Protein AF-C5LGV3-F1 (afdb_monomer_lite)

pLDDT: mean 79.03, std 18.32, range [22.78, 96.56]

Sequence (133 aa):
MVYMRMFMIAAAGGKMTLGKVVCVLYNDPIDGYPPKYARDDIPNISIHFKPGTLLGCVSGELGIRQLVEDHGYEFIVTSDKDGDDSYMTEKRFKMAPKLKLCITAGIGSDHVDLEAAAQNNVTVAELLKVVGI

Organism: Perkinsus marinus (strain ATCC 50983 / TXsc) (NCBI:txid423536)

Radius of gyration: 15.95 Å; chains: 1; bounding box: 45×36×44 Å

Secondary structure (DSSP, 8-state):
------EEEEE---TTS--EEEEE-BPPPTT-SS---S-S-------SS-TT---SBTTTGGG-HHHHHHTT-EEEEE----SGGGSB-HHHHHH-TT--EEEESSS--TTB-HHHHHHTT-EEEE-------

Foldseek 3Di:
DDDQWWKKFWQDDDDPDAGETETAAAADPPVDPPDDFPDQADPDPDDPDGHRTDLRHQVNVVVCCCVQVVVRHHYHYYNPCPDPNVAQDLVNLVVRLRTAEIETAEDDNPSYPVVSCVVSNHHYYYDDPPDDD

Structure (mmCIF, N/CA/C/O backbone):
data_AF-C5LGV3-F1
#
_entry.id   AF-C5LGV3-F1
#
loop_
_atom_site.group_PDB
_atom_site.id
_atom_site.type_symbol
_atom_site.label_atom_id
_atom_site.label_alt_id
_atom_site.label_comp_id
_atom_site.label_asym_id
_atom_site.label_entity_id
_atom_site.label_seq_id
_atom_site.pdbx_PDB_ins_code
_atom_site.Cartn_x
_atom_site.Cartn_y
_atom_site.Cartn_z
_atom_site.occupancy
_atom_site.B_iso_or_equiv
_atom_site.auth_seq_id
_atom_site.auth_comp_id
_atom_site.auth_asym_id
_atom_site.auth_atom_id
_atom_site.pdbx_PDB_model_num
ATOM 1 N N . MET A 1 1 ? 22.690 -0.974 -0.055 1.00 26.28 1 MET A N 1
ATOM 2 C CA . MET A 1 1 ? 21.625 -1.981 0.130 1.00 26.28 1 MET A CA 1
ATOM 3 C C . MET A 1 1 ? 20.293 -1.249 0.058 1.00 26.28 1 MET A C 1
ATOM 5 O O . MET A 1 1 ? 19.872 -0.672 1.050 1.00 26.28 1 MET A O 1
ATOM 9 N N . VAL A 1 2 ? 19.721 -1.122 -1.143 1.00 22.78 2 VAL A N 1
ATOM 10 C CA . VAL A 1 2 ? 18.481 -0.360 -1.360 1.00 22.78 2 VAL A CA 1
ATOM 11 C C . VAL A 1 2 ? 17.323 -1.272 -0.966 1.00 22.78 2 VAL A C 1
ATOM 13 O O . VAL A 1 2 ? 16.952 -2.162 -1.724 1.00 22.78 2 VAL A O 1
ATOM 16 N N . TYR A 1 3 ? 16.814 -1.116 0.256 1.00 25.77 3 TYR A N 1
ATOM 17 C CA . TYR A 1 3 ? 15.559 -1.747 0.655 1.00 25.77 3 TYR A CA 1
ATOM 18 C C . TYR A 1 3 ? 14.433 -1.110 -0.168 1.00 25.77 3 TYR A C 1
ATOM 20 O O . TYR A 1 3 ? 14.157 0.081 -0.031 1.00 25.77 3 TYR A O 1
ATOM 28 N N . MET A 1 4 ? 13.819 -1.897 -1.049 1.00 29.52 4 MET A N 1
ATOM 29 C CA . MET A 1 4 ? 12.630 -1.518 -1.808 1.00 29.52 4 MET A CA 1
ATOM 30 C C . MET A 1 4 ? 11.443 -1.566 -0.831 1.00 29.52 4 MET A C 1
ATOM 32 O O . MET A 1 4 ? 11.018 -2.642 -0.426 1.00 29.52 4 MET A O 1
ATOM 36 N N . ARG A 1 5 ? 10.990 -0.403 -0.358 1.00 45.09 5 ARG A N 1
ATOM 37 C CA . ARG A 1 5 ? 9.945 -0.227 0.663 1.00 45.09 5 ARG A CA 1
ATOM 38 C C . ARG A 1 5 ? 8.682 0.306 -0.011 1.00 45.09 5 ARG A C 1
ATOM 40 O O . ARG A 1 5 ? 8.646 1.465 -0.407 1.00 45.09 5 ARG A O 1
ATOM 47 N N . MET A 1 6 ? 7.665 -0.539 -0.159 1.00 44.38 6 MET A N 1
ATOM 48 C CA . MET A 1 6 ? 6.408 -0.201 -0.832 1.00 44.38 6 MET A CA 1
ATOM 49 C C . MET A 1 6 ? 5.229 -0.440 0.116 1.00 44.38 6 MET A C 1
ATOM 51 O O . MET A 1 6 ? 5.101 -1.535 0.668 1.00 44.38 6 MET A O 1
ATOM 55 N N . PHE A 1 7 ? 4.404 0.593 0.329 1.00 50.31 7 PHE A N 1
ATOM 56 C CA . PHE A 1 7 ? 3.379 0.636 1.378 1.00 50.31 7 PHE A CA 1
ATOM 57 C C . PHE A 1 7 ? 1.973 0.754 0.807 1.00 50.31 7 PHE A C 1
ATOM 59 O O . PHE A 1 7 ? 1.675 1.676 0.059 1.00 50.31 7 PHE A O 1
ATOM 66 N N . MET A 1 8 ? 1.070 -0.141 1.197 1.00 51.41 8 MET A N 1
ATOM 67 C CA . MET A 1 8 ? -0.342 -0.054 0.843 1.00 51.41 8 MET A CA 1
ATOM 68 C C . MET A 1 8 ? -1.192 0.047 2.113 1.00 51.41 8 MET A C 1
ATOM 70 O O . MET A 1 8 ? -1.132 -0.793 3.008 1.00 51.41 8 MET A O 1
ATOM 74 N N . ILE A 1 9 ? -2.002 1.098 2.202 1.00 55.31 9 ILE A N 1
ATOM 75 C CA . ILE A 1 9 ? -2.903 1.375 3.322 1.00 55.31 9 ILE A CA 1
ATOM 76 C C . ILE A 1 9 ? -4.337 1.147 2.828 1.00 55.31 9 ILE A C 1
ATOM 78 O O . ILE A 1 9 ? -4.885 1.934 2.058 1.00 55.31 9 ILE A O 1
ATOM 82 N N . ALA A 1 10 ? -4.979 0.065 3.264 1.00 53.97 10 ALA A N 1
ATOM 83 C CA . ALA A 1 10 ? -6.354 -0.252 2.889 1.00 53.97 10 ALA A CA 1
ATOM 84 C C . ALA A 1 10 ? -7.334 0.161 4.006 1.00 53.97 10 ALA A C 1
ATOM 86 O O . ALA A 1 10 ? -7.442 -0.475 5.059 1.00 53.97 10 ALA A O 1
ATOM 87 N N . ALA A 1 11 ? -8.097 1.234 3.780 1.00 52.19 11 ALA A N 1
ATOM 88 C CA . ALA A 1 11 ? -9.146 1.680 4.695 1.00 52.19 11 ALA A CA 1
ATOM 89 C C . ALA A 1 11 ? -10.500 1.051 4.312 1.00 52.19 11 ALA A C 1
ATOM 91 O O . ALA A 1 11 ? -11.239 1.553 3.463 1.00 52.19 11 ALA A O 1
ATOM 92 N N . ALA A 1 12 ? -10.860 -0.058 4.963 1.00 48.31 12 ALA A N 1
ATOM 93 C CA . ALA A 1 12 ? -12.157 -0.696 4.749 1.00 48.31 12 ALA A CA 1
ATOM 94 C C . ALA A 1 12 ? -13.278 0.040 5.516 1.00 48.31 12 ALA A C 1
ATOM 96 O O . ALA A 1 12 ? -13.325 0.028 6.747 1.00 48.31 12 ALA A O 1
ATOM 97 N N . GLY A 1 13 ? -14.199 0.670 4.780 1.00 40.91 13 GLY A N 1
ATOM 98 C CA . GLY A 1 13 ? -15.470 1.175 5.307 1.00 40.91 13 GLY A CA 1
ATOM 99 C C . GLY A 1 13 ? -16.511 0.057 5.457 1.00 40.91 13 GLY A C 1
ATOM 100 O O . GLY A 1 13 ? -16.513 -0.907 4.695 1.00 40.91 13 GLY A O 1
ATOM 101 N N . GLY A 1 14 ? -17.391 0.172 6.458 1.00 40.34 14 GLY A N 1
ATOM 102 C CA . GLY A 1 14 ? -18.498 -0.763 6.692 1.00 40.34 14 GLY A CA 1
ATOM 103 C C . GLY A 1 14 ? -19.583 -0.710 5.605 1.00 40.34 14 GLY A C 1
ATOM 104 O O . GLY A 1 14 ? -19.656 0.256 4.851 1.00 40.34 14 GLY A O 1
ATOM 105 N N . LYS A 1 15 ? -20.430 -1.754 5.585 1.00 42.94 15 LYS A N 1
ATOM 106 C CA . LYS A 1 15 ? -21.427 -2.223 4.582 1.00 42.94 15 LYS A CA 1
ATOM 107 C C . LYS A 1 15 ? -22.324 -1.221 3.809 1.00 42.94 15 LYS A C 1
ATOM 109 O O . LYS A 1 15 ? -23.181 -1.674 3.064 1.00 42.94 15 LYS A O 1
ATOM 114 N N . MET A 1 16 ? -22.170 0.094 3.944 1.00 43.81 16 MET A N 1
ATOM 115 C CA . MET A 1 16 ? -23.032 1.115 3.323 1.00 43.81 16 MET A CA 1
ATOM 116 C C . MET A 1 16 ? -22.278 2.352 2.783 1.00 43.81 16 MET A C 1
ATOM 118 O O . MET A 1 16 ? -22.918 3.287 2.312 1.00 43.81 16 MET A O 1
ATOM 122 N N . THR A 1 17 ? -20.940 2.392 2.825 1.00 53.22 17 THR A N 1
ATOM 123 C CA . THR A 1 17 ? -20.133 3.499 2.265 1.00 53.22 17 THR A CA 1
ATOM 124 C C . THR A 1 17 ? -19.000 2.949 1.401 1.00 53.22 17 THR A C 1
ATOM 126 O O . THR A 1 17 ? -18.292 2.069 1.888 1.00 53.22 17 THR A O 1
ATOM 129 N N . LEU A 1 18 ? -18.802 3.480 0.179 1.00 62.19 18 LEU A N 1
ATOM 130 C CA . LEU A 1 18 ? -17.630 3.202 -0.674 1.00 62.19 18 LEU A CA 1
ATOM 131 C C . LEU A 1 18 ? -16.353 3.237 0.189 1.00 62.19 18 LEU A C 1
ATOM 133 O O . LEU A 1 18 ? -16.047 4.261 0.808 1.00 62.19 18 LEU A O 1
ATOM 137 N N . GLY A 1 19 ? -15.648 2.110 0.296 1.00 79.19 19 GLY A N 1
ATOM 138 C CA . GLY A 1 19 ? -14.370 2.052 1.007 1.00 79.19 19 GLY A CA 1
ATOM 139 C C . GLY A 1 19 ? -13.260 2.701 0.177 1.00 79.19 19 GLY A C 1
ATOM 140 O O . GLY A 1 19 ? -13.396 2.831 -1.038 1.00 79.19 19 GLY A O 1
ATOM 141 N N . LYS A 1 20 ? -12.150 3.085 0.817 1.00 87.50 20 LYS A N 1
ATOM 142 C CA . LYS A 1 20 ? -11.000 3.681 0.123 1.00 87.50 20 LYS A CA 1
ATOM 143 C C . LYS A 1 20 ? -9.765 2.815 0.287 1.00 87.50 20 LYS A C 1
ATOM 145 O O . LYS A 1 20 ? -9.449 2.361 1.385 1.00 87.50 20 LYS A O 1
ATOM 150 N N . VAL A 1 21 ? -9.021 2.656 -0.790 1.00 88.88 21 VAL A N 1
ATOM 151 C CA . VAL A 1 21 ? -7.719 2.004 -0.780 1.00 88.88 21 VAL A CA 1
ATOM 152 C C . VAL A 1 21 ? -6.680 3.044 -1.175 1.00 88.88 21 VAL A C 1
ATOM 154 O O . VAL A 1 21 ? -6.746 3.601 -2.267 1.00 88.88 21 VAL A O 1
ATOM 157 N N . VAL A 1 22 ? -5.744 3.325 -0.268 1.00 90.12 22 VAL A N 1
ATOM 158 C CA . VAL A 1 22 ? -4.651 4.279 -0.475 1.00 90.12 22 VAL A CA 1
ATOM 159 C C . VAL A 1 22 ? -3.366 3.495 -0.711 1.00 90.12 22 VAL A C 1
ATOM 161 O O . VAL A 1 22 ? -2.865 2.798 0.169 1.00 90.12 22 VAL A O 1
ATOM 164 N N . CYS A 1 23 ? -2.821 3.591 -1.913 1.00 89.56 23 CYS A N 1
ATOM 165 C CA . CYS A 1 23 ? -1.596 2.922 -2.315 1.00 89.56 23 CYS A CA 1
ATOM 166 C C . CYS A 1 23 ? -0.461 3.941 -2.394 1.00 89.56 23 CYS A C 1
ATOM 168 O O . CYS A 1 23 ? -0.543 4.903 -3.157 1.00 89.56 23 CYS A O 1
ATOM 170 N N . VAL A 1 24 ? 0.588 3.735 -1.600 1.00 88.75 24 VAL A N 1
ATOM 171 C CA . VAL A 1 24 ? 1.759 4.609 -1.565 1.00 88.75 24 VAL A CA 1
ATOM 172 C C . VAL A 1 24 ? 2.907 3.918 -2.298 1.00 88.75 24 VAL A C 1
ATOM 174 O O . VAL A 1 24 ? 3.500 2.953 -1.808 1.00 88.75 24 VAL A O 1
ATOM 177 N N . LEU A 1 25 ? 3.201 4.399 -3.502 1.00 87.94 25 LEU A N 1
ATOM 178 C CA . LEU A 1 25 ? 4.177 3.807 -4.419 1.00 87.94 25 LEU A CA 1
ATOM 179 C C . LEU A 1 25 ? 5.337 4.768 -4.683 1.00 87.94 25 LEU A C 1
ATOM 181 O O . LEU A 1 25 ? 5.315 5.934 -4.302 1.00 87.94 25 LEU A O 1
ATOM 185 N N . TYR A 1 26 ? 6.386 4.286 -5.340 1.00 87.50 26 TYR A N 1
ATOM 186 C CA . TYR A 1 26 ? 7.452 5.172 -5.800 1.00 87.50 26 TYR A CA 1
ATOM 187 C C . TYR A 1 26 ? 6.987 6.043 -6.970 1.00 87.50 26 TYR A C 1
ATOM 189 O O . TYR A 1 26 ? 6.072 5.676 -7.706 1.00 87.50 26 TYR A O 1
ATOM 197 N N . ASN A 1 27 ? 7.658 7.178 -7.175 1.00 91.94 27 ASN A N 1
ATOM 198 C CA . ASN A 1 27 ? 7.512 7.946 -8.410 1.00 91.94 27 ASN A CA 1
ATOM 199 C C . ASN A 1 27 ? 7.804 7.074 -9.637 1.00 91.94 27 ASN A C 1
ATOM 201 O O . ASN A 1 27 ? 8.556 6.096 -9.565 1.00 91.94 27 ASN A O 1
ATOM 205 N N . ASP A 1 28 ? 7.230 7.466 -10.769 1.00 93.88 28 ASP A N 1
ATOM 206 C CA . ASP A 1 28 ? 7.593 6.891 -12.058 1.00 93.88 28 ASP A CA 1
ATOM 207 C C . ASP A 1 28 ? 9.083 7.103 -12.371 1.00 93.88 28 ASP A C 1
ATOM 209 O O . ASP A 1 28 ? 9.723 7.994 -11.795 1.00 93.88 28 ASP A O 1
ATOM 213 N N . PRO A 1 29 ? 9.663 6.292 -13.277 1.00 93.19 29 PRO A N 1
ATOM 214 C CA . PRO A 1 29 ? 11.020 6.520 -13.752 1.00 93.19 29 PRO A CA 1
ATOM 215 C C . PRO A 1 29 ? 11.194 7.956 -14.257 1.00 93.19 29 PRO A C 1
ATOM 217 O O . PRO A 1 29 ? 10.306 8.504 -14.908 1.00 93.19 29 PRO A O 1
ATOM 220 N N . ILE A 1 30 ? 12.366 8.543 -14.005 1.00 94.06 30 ILE A N 1
ATOM 221 C CA . ILE A 1 30 ? 12.680 9.919 -14.429 1.00 94.06 30 ILE A CA 1
ATOM 222 C C . ILE A 1 30 ? 12.579 10.115 -15.951 1.00 94.06 30 ILE A C 1
ATOM 224 O O . ILE A 1 30 ? 12.296 11.218 -16.407 1.00 94.06 30 ILE A O 1
ATOM 228 N N . ASP A 1 31 ? 12.756 9.038 -16.720 1.00 94.31 31 ASP A N 1
ATOM 229 C CA . ASP A 1 31 ? 12.675 9.024 -18.184 1.00 94.31 31 ASP A CA 1
ATOM 230 C C . ASP A 1 31 ? 11.250 8.740 -18.709 1.00 94.31 31 ASP A C 1
ATOM 232 O O . ASP A 1 31 ? 11.047 8.581 -19.913 1.00 94.31 31 ASP A O 1
ATOM 236 N N . GLY A 1 32 ? 10.257 8.668 -17.816 1.00 92.81 32 GLY A N 1
ATOM 237 C CA . GLY A 1 32 ? 8.852 8.429 -18.135 1.00 92.81 32 GLY A CA 1
ATOM 238 C C . GLY A 1 32 ? 8.392 6.976 -17.978 1.00 92.81 32 GLY A C 1
ATOM 239 O O . GLY A 1 32 ? 9.162 6.055 -17.688 1.00 92.81 32 GLY A O 1
ATOM 240 N N . TYR A 1 33 ? 7.085 6.784 -18.165 1.00 93.06 33 TYR A N 1
ATOM 241 C CA . TYR A 1 33 ? 6.404 5.495 -18.075 1.00 93.06 33 TYR A CA 1
ATOM 242 C C . TYR A 1 33 ? 5.596 5.210 -19.360 1.00 93.06 33 TYR A C 1
ATOM 244 O O . TYR A 1 33 ? 4.918 6.116 -19.848 1.00 93.06 33 TYR A O 1
ATOM 252 N N . PRO A 1 34 ? 5.614 3.973 -19.900 1.00 93.44 34 PRO A N 1
ATOM 253 C CA . PRO A 1 34 ? 6.407 2.827 -19.447 1.00 93.44 34 PRO A CA 1
ATOM 254 C C . PRO A 1 34 ? 7.910 3.019 -19.729 1.00 93.44 34 PRO A C 1
ATOM 256 O O . PRO A 1 34 ? 8.269 3.665 -20.714 1.00 93.44 34 PRO A O 1
ATOM 259 N N . PRO A 1 35 ? 8.810 2.454 -18.903 1.00 92.38 35 PRO A N 1
ATOM 260 C CA . PRO A 1 35 ? 10.242 2.523 -19.170 1.00 92.38 35 PRO A CA 1
ATOM 261 C C . PRO A 1 35 ? 10.626 1.678 -20.390 1.00 92.38 35 PRO A C 1
ATOM 263 O O . PRO A 1 35 ? 9.929 0.735 -20.774 1.00 92.38 35 PRO A O 1
ATOM 266 N N . LYS A 1 36 ? 11.812 1.943 -20.947 1.00 93.12 36 LYS A N 1
ATOM 267 C CA . LYS A 1 36 ? 12.445 1.022 -21.895 1.00 93.12 36 LYS A CA 1
ATOM 268 C C . LYS A 1 36 ? 12.873 -0.252 -21.160 1.00 93.12 36 LYS A C 1
ATOM 270 O O . LYS A 1 36 ? 13.889 -0.266 -20.467 1.00 93.12 36 LYS A O 1
ATOM 275 N N . TYR A 1 37 ? 12.101 -1.323 -21.317 1.00 91.38 37 TYR A N 1
ATOM 276 C CA . TYR A 1 37 ? 12.435 -2.625 -20.744 1.00 91.38 37 TYR A CA 1
ATOM 277 C C . TYR A 1 37 ? 13.662 -3.241 -21.430 1.00 91.38 37 TYR A C 1
ATOM 279 O O . TYR A 1 37 ? 13.874 -3.082 -22.631 1.00 91.38 37 TYR A O 1
ATOM 287 N N . ALA A 1 38 ? 14.481 -3.961 -20.658 1.00 93.00 38 ALA A N 1
ATOM 288 C CA . ALA A 1 38 ? 15.679 -4.633 -21.170 1.00 93.00 38 ALA A CA 1
ATOM 289 C C . ALA A 1 38 ? 15.371 -5.915 -21.969 1.00 93.00 38 ALA A C 1
ATOM 291 O O . ALA A 1 38 ? 16.240 -6.427 -22.669 1.00 93.00 38 ALA A O 1
ATOM 292 N N . ARG A 1 39 ? 14.164 -6.462 -21.811 1.00 91.12 39 ARG A N 1
ATOM 293 C CA . ARG A 1 39 ? 13.657 -7.675 -22.462 1.00 91.12 39 ARG A CA 1
ATOM 294 C C . ARG A 1 39 ? 12.133 -7.607 -22.534 1.00 91.12 39 ARG A C 1
ATOM 296 O O . ARG A 1 39 ? 11.528 -6.890 -21.735 1.00 91.12 39 ARG A O 1
ATOM 303 N N . ASP A 1 40 ? 11.543 -8.369 -23.445 1.00 88.62 40 ASP A N 1
ATOM 304 C CA . ASP A 1 40 ? 10.096 -8.352 -23.688 1.00 88.62 40 ASP A CA 1
ATOM 305 C C . ASP A 1 40 ? 9.307 -9.297 -22.772 1.00 88.62 40 ASP A C 1
ATOM 307 O O . ASP A 1 40 ? 8.099 -9.115 -22.591 1.00 88.62 40 ASP A O 1
ATOM 311 N N . ASP A 1 41 ? 9.985 -10.279 -22.177 1.00 86.00 41 ASP A N 1
ATOM 312 C CA . ASP A 1 41 ? 9.395 -11.333 -21.366 1.00 86.00 41 ASP A CA 1
ATOM 313 C C . ASP A 1 41 ? 10.262 -11.722 -20.156 1.00 86.00 41 ASP A C 1
ATOM 315 O O . ASP A 1 41 ? 11.453 -11.419 -20.038 1.00 86.00 41 ASP A O 1
ATOM 319 N N . ILE A 1 42 ? 9.626 -12.401 -19.207 1.00 84.06 42 ILE A N 1
ATOM 320 C CA . ILE A 1 42 ? 10.276 -13.059 -18.072 1.00 84.06 42 ILE A CA 1
ATOM 321 C C . ILE A 1 42 ? 9.760 -14.501 -17.993 1.00 84.06 42 ILE A C 1
ATOM 323 O O . ILE A 1 42 ? 8.677 -14.775 -18.519 1.00 84.06 42 ILE A O 1
ATOM 327 N N . PRO A 1 43 ? 10.475 -15.420 -17.315 1.00 84.31 43 PRO A N 1
ATOM 328 C CA . PRO A 1 43 ? 9.987 -16.779 -17.105 1.00 84.31 43 PRO A CA 1
ATOM 329 C C . PRO A 1 43 ? 8.552 -16.796 -16.565 1.00 84.31 43 PRO A C 1
ATOM 331 O O . PRO A 1 43 ? 8.210 -16.031 -15.658 1.00 84.31 43 PRO A O 1
ATOM 334 N N . ASN A 1 44 ? 7.707 -17.652 -17.144 1.00 74.94 44 ASN A N 1
ATOM 335 C CA . ASN A 1 44 ? 6.284 -17.680 -16.831 1.00 74.94 44 ASN A CA 1
ATOM 336 C C . ASN A 1 44 ? 6.045 -18.277 -15.439 1.00 74.94 44 ASN A C 1
ATOM 338 O O . ASN A 1 44 ? 6.081 -19.489 -15.245 1.00 74.94 44 ASN A O 1
ATOM 342 N N . ILE A 1 45 ? 5.771 -17.394 -14.485 1.00 68.25 45 ILE A N 1
ATOM 343 C CA . ILE A 1 45 ? 5.328 -17.723 -13.133 1.00 68.25 45 ILE A CA 1
ATOM 344 C C . ILE A 1 45 ? 3.921 -17.157 -12.925 1.00 68.25 45 ILE A C 1
ATOM 346 O O . ILE A 1 45 ? 3.761 -16.186 -12.198 1.00 68.25 45 ILE A O 1
ATOM 350 N N . SER A 1 46 ? 2.938 -17.708 -13.649 1.00 56.88 46 SER A N 1
ATOM 351 C CA . SER A 1 46 ? 1.479 -17.507 -13.513 1.00 56.88 46 SER A CA 1
ATOM 352 C C . SER A 1 46 ? 1.051 -16.247 -12.739 1.00 56.88 46 SER A C 1
ATOM 354 O O . SER A 1 46 ? 0.872 -16.282 -11.521 1.00 56.88 46 SER A O 1
ATOM 356 N N . ILE A 1 47 ? 0.855 -15.137 -13.452 1.00 63.59 47 ILE A N 1
ATOM 357 C CA . ILE A 1 47 ? 0.434 -13.840 -12.898 1.00 63.59 47 ILE A CA 1
ATOM 358 C C . ILE A 1 47 ? -0.585 -13.160 -13.823 1.00 63.59 47 ILE A C 1
ATOM 360 O O . ILE A 1 47 ? -0.510 -13.297 -15.041 1.00 63.59 47 ILE A O 1
ATOM 364 N N . HIS A 1 48 ? -1.525 -12.409 -13.239 1.00 67.25 48 HIS A N 1
ATOM 365 C CA . HIS A 1 48 ? -2.652 -11.746 -13.924 1.00 67.25 48 HIS A CA 1
ATOM 366 C C . HIS A 1 48 ? -2.296 -10.429 -14.645 1.00 67.25 48 HIS A C 1
ATOM 368 O O . HIS A 1 48 ? -3.179 -9.683 -15.055 1.00 67.25 48 HIS A O 1
ATOM 374 N N . PHE A 1 49 ? -1.011 -10.126 -14.807 1.00 73.19 49 PHE A N 1
ATOM 375 C CA . PHE A 1 49 ? -0.502 -8.936 -15.491 1.00 73.19 49 PHE A CA 1
ATOM 376 C C . PHE A 1 49 ? 0.567 -9.347 -16.498 1.00 73.19 49 PHE A C 1
ATOM 378 O O . PHE A 1 49 ? 1.141 -10.428 -16.359 1.00 73.19 49 PHE A O 1
ATOM 385 N N . LYS A 1 50 ? 0.867 -8.489 -17.488 1.00 78.50 50 LYS A N 1
ATOM 386 C CA . LYS A 1 50 ? 1.958 -8.749 -18.440 1.00 78.50 50 LYS A CA 1
ATOM 387 C C . LYS A 1 50 ? 3.258 -8.972 -17.648 1.00 78.50 50 LYS A C 1
ATOM 389 O O . LYS A 1 50 ? 3.743 -8.031 -17.010 1.00 78.50 50 LYS A O 1
ATOM 394 N N . PRO A 1 51 ? 3.825 -10.193 -17.653 1.00 79.50 51 PRO A N 1
ATOM 395 C CA . PRO A 1 51 ? 5.050 -10.467 -16.921 1.00 79.50 51 PRO A CA 1
ATOM 396 C C . PRO A 1 51 ? 6.170 -9.526 -17.378 1.00 79.50 51 PRO A C 1
ATOM 398 O O . PRO A 1 51 ? 6.373 -9.340 -18.574 1.00 79.50 51 PRO A O 1
ATOM 401 N N . GLY A 1 52 ? 6.884 -8.922 -16.425 1.00 81.06 52 GLY A N 1
ATOM 402 C CA . GLY A 1 52 ? 7.988 -7.993 -16.699 1.00 81.06 52 GLY A CA 1
ATOM 403 C C . GLY A 1 52 ? 7.620 -6.505 -16.656 1.00 81.06 52 GLY A C 1
ATOM 404 O O . GLY A 1 52 ? 8.524 -5.673 -16.616 1.00 81.06 52 GLY A O 1
ATOM 405 N N . THR A 1 53 ? 6.332 -6.149 -16.593 1.00 87.88 53 THR A N 1
ATOM 406 C CA . THR A 1 53 ? 5.905 -4.749 -16.431 1.00 87.88 53 THR A CA 1
ATOM 407 C C . THR A 1 53 ? 6.327 -4.178 -15.071 1.00 87.88 53 THR A C 1
ATOM 409 O O . THR A 1 53 ? 6.257 -4.848 -14.040 1.00 87.88 53 THR A O 1
ATOM 412 N N . LEU A 1 54 ? 6.743 -2.907 -15.058 1.00 90.06 54 LEU A N 1
ATOM 413 C CA . LEU A 1 54 ? 7.013 -2.155 -13.830 1.00 90.06 54 LEU A CA 1
ATOM 414 C C . LEU A 1 54 ? 5.684 -1.787 -13.156 1.00 90.06 54 LEU A C 1
ATOM 416 O O . LEU A 1 54 ? 4.948 -0.945 -13.664 1.00 90.06 54 LEU A O 1
ATOM 420 N N . LEU A 1 55 ? 5.396 -2.427 -12.023 1.00 91.38 55 LEU A N 1
ATOM 421 C CA . LEU A 1 55 ? 4.148 -2.240 -11.275 1.00 91.38 55 LEU A CA 1
ATOM 422 C C . LEU A 1 55 ? 4.305 -1.403 -9.996 1.00 91.38 55 LEU A C 1
ATOM 424 O O . LEU A 1 55 ? 3.324 -0.883 -9.481 1.00 91.38 55 LEU A O 1
ATOM 428 N N . GLY A 1 56 ? 5.526 -1.283 -9.469 1.00 89.88 56 GLY A N 1
ATOM 429 C CA . GLY A 1 56 ? 5.806 -0.666 -8.164 1.00 89.88 56 GLY A CA 1
ATOM 430 C C . GLY A 1 56 ? 5.949 0.861 -8.160 1.00 89.88 56 GLY A C 1
ATOM 431 O O . GLY A 1 56 ? 6.583 1.407 -7.258 1.00 89.88 56 GLY A O 1
ATOM 432 N N . CYS A 1 57 ? 5.420 1.542 -9.175 1.00 91.69 57 CYS A N 1
ATOM 433 C CA . CYS A 1 57 ? 5.418 3.001 -9.283 1.00 91.69 57 CYS A CA 1
ATOM 434 C C . CYS A 1 57 ? 3.989 3.532 -9.444 1.00 91.69 57 CYS A C 1
ATOM 436 O O . CYS A 1 57 ? 3.076 2.750 -9.709 1.00 91.69 57 CYS A O 1
ATOM 438 N N . VAL A 1 58 ? 3.796 4.845 -9.291 1.00 93.38 58 VAL A N 1
ATOM 439 C CA . VAL A 1 58 ? 2.475 5.492 -9.367 1.00 93.38 58 VAL A CA 1
ATOM 440 C C . VAL A 1 58 ? 1.716 5.101 -10.634 1.00 93.38 58 VAL A C 1
ATOM 442 O O . VAL A 1 58 ? 0.582 4.664 -10.508 1.00 93.38 58 VAL A O 1
ATOM 445 N N . SER A 1 59 ? 2.329 5.151 -11.822 1.00 94.81 59 SER A N 1
ATOM 446 C CA . SER A 1 59 ? 1.658 4.733 -13.066 1.00 94.81 59 SER A CA 1
ATOM 447 C C . SER A 1 59 ? 1.487 3.215 -13.203 1.00 94.81 59 SER A C 1
ATOM 449 O O . SER A 1 59 ? 0.685 2.753 -14.010 1.00 94.81 59 SER A O 1
ATOM 451 N N . GLY A 1 60 ? 2.250 2.422 -12.446 1.00 92.12 60 GLY A N 1
ATOM 452 C CA . GLY A 1 60 ? 2.170 0.961 -12.451 1.00 92.12 60 GLY A CA 1
ATOM 453 C C . GLY A 1 60 ? 1.068 0.399 -11.551 1.00 92.12 60 GLY A C 1
ATOM 454 O O . GLY A 1 60 ? 0.575 -0.698 -11.815 1.00 92.12 60 GLY A O 1
ATOM 455 N N . GLU A 1 61 ? 0.675 1.133 -10.504 1.00 92.94 61 GLU A N 1
ATOM 456 C CA . GLU A 1 61 ? -0.524 0.884 -9.687 1.00 92.94 61 GLU A CA 1
ATOM 457 C C . GLU A 1 61 ? -0.653 -0.531 -9.098 1.00 92.94 61 GLU A C 1
ATOM 459 O O . GLU A 1 61 ? -1.756 -0.996 -8.805 1.00 92.94 61 GLU A O 1
ATOM 464 N N . LEU A 1 62 ? 0.455 -1.269 -8.981 1.00 90.31 62 LEU A N 1
ATOM 465 C CA . LEU A 1 62 ? 0.473 -2.711 -8.702 1.00 90.31 62 LEU A CA 1
ATOM 466 C C . LEU A 1 62 ? -0.347 -3.570 -9.693 1.00 90.31 62 LEU A C 1
ATOM 468 O O . LEU A 1 62 ? -0.467 -4.777 -9.495 1.00 90.31 62 LEU A O 1
ATOM 472 N N . GLY A 1 63 ? -0.899 -2.978 -10.757 1.00 90.19 63 GLY A N 1
ATOM 473 C CA . GLY A 1 63 ? -1.824 -3.623 -11.686 1.00 90.19 63 GLY A CA 1
ATOM 474 C C . GLY A 1 63 ? -3.199 -3.962 -11.095 1.00 90.19 63 GLY A C 1
ATOM 475 O O . GLY A 1 63 ? -3.863 -4.850 -11.624 1.00 90.19 63 GLY A O 1
ATOM 476 N N . ILE A 1 64 ? -3.630 -3.309 -10.006 1.00 89.38 64 ILE A N 1
ATOM 477 C CA . ILE A 1 64 ? -4.853 -3.697 -9.269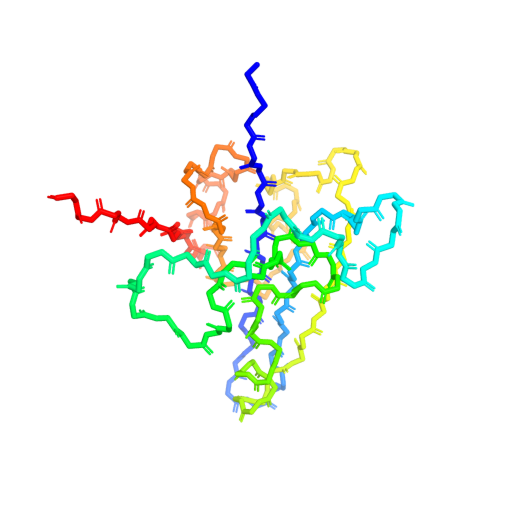 1.00 89.38 64 ILE A CA 1
ATOM 478 C C . ILE A 1 64 ? -6.006 -2.689 -9.336 1.00 89.38 64 ILE A C 1
ATOM 480 O O . ILE A 1 64 ? -7.049 -2.966 -8.750 1.00 89.38 64 ILE A O 1
ATOM 484 N N . ARG A 1 65 ? -5.873 -1.547 -10.029 1.00 91.62 65 ARG A N 1
ATOM 485 C CA . ARG A 1 65 ? -6.934 -0.520 -10.066 1.00 91.62 65 ARG A CA 1
ATOM 486 C C . ARG A 1 65 ? -8.290 -1.092 -10.462 1.00 91.62 65 ARG A C 1
ATOM 488 O O . ARG A 1 65 ? -9.239 -0.957 -9.699 1.00 91.62 65 ARG A O 1
ATOM 495 N N . GLN A 1 66 ? -8.348 -1.788 -11.599 1.00 90.69 66 GLN A N 1
ATOM 496 C CA . GLN A 1 66 ? -9.592 -2.384 -12.088 1.00 90.69 66 GLN A CA 1
ATOM 497 C C . GLN A 1 66 ? -10.193 -3.344 -11.057 1.00 90.69 66 GLN A C 1
ATOM 499 O O . GLN A 1 66 ? -11.376 -3.267 -10.766 1.00 90.69 66 GLN A O 1
ATOM 504 N N . LEU A 1 67 ? -9.365 -4.190 -10.435 1.00 86.62 67 LEU A N 1
ATOM 505 C CA . LEU A 1 67 ? -9.810 -5.109 -9.387 1.00 86.62 67 LEU A CA 1
ATOM 506 C C . LEU A 1 67 ? -10.431 -4.356 -8.201 1.00 86.62 67 LEU A C 1
ATOM 508 O O . LEU A 1 67 ? -11.476 -4.763 -7.702 1.00 86.62 67 LEU A O 1
ATOM 512 N N . VAL A 1 68 ? -9.788 -3.287 -7.732 1.00 87.31 68 VAL A N 1
ATOM 513 C CA . VAL A 1 68 ? -10.253 -2.494 -6.584 1.00 87.31 68 VAL A CA 1
ATOM 514 C C . VAL A 1 68 ? -11.563 -1.771 -6.919 1.00 87.31 68 VAL A C 1
ATOM 516 O O . VAL A 1 68 ? -12.516 -1.830 -6.140 1.00 87.31 68 VAL A O 1
ATOM 519 N N . GLU A 1 69 ? -11.632 -1.144 -8.091 1.00 89.62 69 GLU A N 1
ATOM 520 C CA . GLU A 1 69 ? -12.798 -0.382 -8.545 1.00 89.62 69 GLU A CA 1
ATOM 521 C C . GLU A 1 69 ? -13.995 -1.284 -8.890 1.00 89.62 69 GLU A C 1
ATOM 523 O O . GLU A 1 69 ? -15.120 -0.958 -8.511 1.00 89.62 69 GLU A O 1
ATOM 528 N N . ASP A 1 70 ? -13.770 -2.462 -9.486 1.00 91.12 70 ASP A N 1
ATOM 529 C CA . ASP A 1 70 ? -14.813 -3.468 -9.761 1.00 91.12 70 ASP A CA 1
ATOM 530 C C . ASP A 1 70 ? -15.479 -3.979 -8.477 1.00 91.12 70 ASP A C 1
ATOM 532 O O . ASP A 1 70 ? -16.659 -4.332 -8.471 1.00 91.12 70 ASP A O 1
ATOM 536 N N . HIS A 1 71 ? -14.740 -3.989 -7.364 1.00 87.00 71 HIS A N 1
ATOM 537 C CA . HIS A 1 71 ? -15.271 -4.326 -6.041 1.00 87.00 71 HIS A CA 1
ATOM 538 C C . HIS A 1 71 ? -15.907 -3.123 -5.320 1.00 87.00 71 HIS A C 1
ATOM 540 O O . HIS A 1 71 ? -16.301 -3.239 -4.158 1.00 87.00 71 HIS A O 1
ATOM 546 N N . GLY A 1 72 ? -16.038 -1.976 -5.993 1.00 86.75 72 GLY A N 1
ATOM 547 C CA . GLY A 1 72 ? -16.704 -0.786 -5.470 1.00 86.75 72 GLY A CA 1
ATOM 548 C C . GLY A 1 72 ? -15.867 0.009 -4.468 1.00 86.75 72 GLY A C 1
ATOM 549 O O . GLY A 1 72 ? -16.434 0.671 -3.600 1.00 86.75 72 GLY A O 1
ATOM 550 N N . TYR A 1 73 ? -14.537 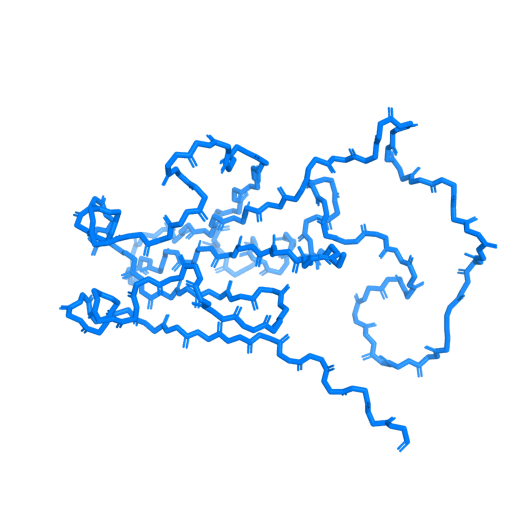-0.058 -4.547 1.00 86.56 73 TYR A N 1
ATOM 551 C CA . TYR A 1 73 ? -13.639 0.770 -3.741 1.00 86.56 73 TYR A CA 1
ATOM 552 C C . TYR A 1 73 ? -13.056 1.918 -4.570 1.00 86.56 73 TYR A C 1
ATOM 554 O O . TYR A 1 73 ? -12.748 1.764 -5.747 1.00 86.56 73 TYR A O 1
ATOM 562 N N . GLU A 1 74 ? -12.842 3.069 -3.936 1.00 88.31 74 GLU A N 1
ATOM 563 C CA . GLU A 1 74 ? -12.048 4.153 -4.521 1.00 88.31 74 GLU A CA 1
ATOM 564 C C . GLU A 1 74 ? -10.559 3.817 -4.379 1.00 88.31 74 GLU A C 1
ATOM 566 O O . GLU A 1 74 ? -10.088 3.556 -3.266 1.00 88.31 74 GLU A O 1
ATOM 571 N N . PHE A 1 75 ? -9.816 3.846 -5.488 1.00 90.56 75 PHE A N 1
ATOM 572 C CA . PHE A 1 75 ? -8.380 3.580 -5.490 1.00 90.56 75 PHE A CA 1
ATOM 573 C C . PHE A 1 75 ? -7.561 4.862 -5.670 1.00 90.56 75 PHE A C 1
ATOM 575 O O . PHE A 1 75 ? -7.512 5.453 -6.753 1.00 90.56 75 PHE A O 1
ATOM 582 N N . ILE A 1 76 ? -6.904 5.280 -4.589 1.00 89.94 76 ILE A N 1
ATOM 583 C CA . ILE A 1 76 ? -6.038 6.459 -4.537 1.00 89.94 76 ILE A CA 1
ATOM 584 C C . ILE A 1 76 ? -4.593 5.978 -4.576 1.00 89.94 76 ILE A C 1
ATOM 586 O O . ILE A 1 76 ? -4.182 5.200 -3.719 1.00 89.94 76 ILE A O 1
ATOM 590 N N . VAL A 1 77 ? -3.813 6.468 -5.536 1.00 91.50 77 VAL A N 1
ATOM 591 C CA . VAL A 1 77 ? -2.387 6.155 -5.663 1.00 91.50 77 VAL A CA 1
ATOM 592 C C . VAL A 1 77 ? -1.596 7.444 -5.503 1.00 91.50 77 VAL A C 1
ATOM 594 O O . VAL A 1 77 ? -1.933 8.457 -6.112 1.00 91.50 77 VAL A O 1
ATOM 597 N N . THR A 1 78 ? -0.569 7.425 -4.661 1.00 88.75 78 THR A N 1
ATOM 598 C CA . THR A 1 78 ? 0.297 8.583 -4.425 1.00 88.75 78 THR A CA 1
ATOM 599 C C . THR A 1 78 ? 1.741 8.146 -4.224 1.00 88.75 78 THR A C 1
ATOM 601 O O . THR A 1 78 ? 2.006 7.038 -3.761 1.00 88.75 78 THR A O 1
ATOM 604 N N . SER A 1 79 ? 2.678 9.021 -4.562 1.00 87.94 79 SER A N 1
ATOM 605 C CA . SER A 1 79 ? 4.085 8.910 -4.173 1.00 87.94 79 SER A CA 1
ATOM 606 C C . SER A 1 79 ? 4.466 9.843 -3.033 1.00 87.94 79 SER A C 1
ATOM 608 O O . SER A 1 79 ? 5.626 9.859 -2.621 1.00 87.94 79 SER A O 1
ATOM 610 N N . ASP A 1 80 ? 3.497 10.600 -2.517 1.00 81.88 80 ASP A N 1
ATOM 611 C CA . ASP A 1 80 ? 3.672 11.506 -1.392 1.00 81.88 80 ASP A CA 1
ATOM 612 C C . ASP A 1 80 ? 3.871 10.708 -0.098 1.00 81.88 80 ASP A C 1
ATOM 614 O O . ASP A 1 80 ? 2.936 10.361 0.627 1.00 81.88 80 ASP A O 1
ATOM 618 N N . LYS A 1 81 ? 5.126 10.316 0.107 1.00 68.75 81 LYS A N 1
ATOM 619 C CA . LYS A 1 81 ? 5.612 9.497 1.220 1.00 68.75 81 LYS A CA 1
ATOM 620 C C . LYS A 1 81 ? 6.750 10.177 1.978 1.00 68.75 81 LYS A C 1
ATOM 622 O O . LYS A 1 81 ? 7.286 9.590 2.914 1.00 68.75 81 LYS A O 1
ATOM 627 N N . ASP A 1 82 ? 7.206 11.335 1.507 1.00 60.00 82 ASP A N 1
ATOM 628 C CA . ASP A 1 82 ? 8.434 11.953 1.993 1.00 60.00 82 ASP A CA 1
ATOM 629 C C . ASP A 1 82 ? 8.147 12.809 3.242 1.00 60.00 82 ASP A C 1
ATOM 631 O O . ASP A 1 82 ? 7.210 13.599 3.273 1.00 60.00 82 ASP A O 1
ATOM 635 N N . GLY A 1 83 ? 8.958 12.620 4.291 1.00 59.12 83 GLY A N 1
ATOM 636 C CA . GLY A 1 83 ? 8.803 13.234 5.620 1.00 59.12 83 GLY A CA 1
ATOM 637 C C . GLY A 1 83 ? 8.648 12.192 6.738 1.00 59.12 83 GLY A C 1
ATOM 638 O O . GLY A 1 83 ? 8.772 10.989 6.494 1.00 59.12 83 GLY A O 1
ATOM 639 N N . ASP A 1 84 ? 8.296 12.626 7.957 1.00 53.47 84 ASP A N 1
ATOM 640 C CA . ASP A 1 84 ? 7.860 11.743 9.071 1.00 53.47 84 ASP A CA 1
ATOM 641 C C . ASP A 1 84 ? 6.653 10.848 8.686 1.00 53.47 84 ASP A C 1
ATOM 643 O O . ASP A 1 84 ? 6.237 9.941 9.409 1.00 53.47 84 ASP A O 1
ATOM 647 N N . ASP A 1 85 ? 6.111 11.110 7.500 1.00 54.28 85 ASP A N 1
ATOM 648 C CA . ASP A 1 85 ? 4.968 10.525 6.842 1.00 54.28 85 ASP A CA 1
ATOM 649 C C . ASP A 1 85 ? 5.246 9.224 6.053 1.00 54.28 85 ASP A C 1
ATOM 651 O O . ASP A 1 85 ? 4.316 8.616 5.518 1.00 54.28 85 ASP A O 1
ATOM 655 N N . SER A 1 86 ? 6.486 8.723 6.020 1.00 62.12 86 SER A N 1
ATOM 656 C CA . SER A 1 86 ? 6.779 7.411 5.408 1.00 62.12 86 SER A CA 1
ATOM 657 C C . SER A 1 86 ? 6.431 6.218 6.313 1.00 62.12 86 SER A C 1
ATOM 659 O O . SER A 1 86 ? 6.389 5.085 5.832 1.00 62.12 86 SER A O 1
ATOM 661 N N . TYR A 1 87 ? 6.223 6.449 7.612 1.00 78.88 87 TYR A N 1
ATOM 662 C CA . TYR A 1 87 ? 5.994 5.412 8.621 1.00 78.88 87 TYR A CA 1
ATOM 663 C C . TYR A 1 87 ? 4.538 5.425 9.085 1.00 78.88 87 TYR A C 1
ATOM 665 O O . TYR A 1 87 ? 3.926 6.484 9.232 1.00 78.88 87 TYR A O 1
ATOM 673 N N . MET A 1 88 ? 3.962 4.254 9.343 1.00 86.50 88 MET A N 1
ATOM 674 C CA . MET A 1 88 ? 2.643 4.140 9.958 1.00 86.50 88 MET A CA 1
ATOM 675 C C . MET A 1 88 ? 2.793 4.136 11.484 1.00 86.50 88 MET A C 1
ATOM 677 O O . MET A 1 88 ? 2.851 3.086 12.114 1.00 86.50 88 MET A O 1
ATOM 681 N N . THR A 1 89 ? 2.915 5.334 12.057 1.00 89.19 89 THR A N 1
ATOM 682 C CA . THR A 1 89 ? 3.141 5.573 13.493 1.00 89.19 89 THR A CA 1
ATOM 683 C C . THR A 1 89 ? 1.848 5.558 14.312 1.00 89.19 89 THR A C 1
ATOM 685 O O . THR A 1 89 ? 0.753 5.724 13.766 1.00 89.19 89 THR A O 1
ATOM 688 N N . GLU A 1 90 ? 1.958 5.477 15.643 1.00 91.56 90 GLU A N 1
ATOM 689 C CA . GLU A 1 90 ? 0.828 5.646 16.572 1.00 91.56 90 GLU A CA 1
ATOM 690 C C . GLU A 1 90 ? -0.033 6.889 16.261 1.00 91.56 90 GLU A C 1
ATOM 692 O O . GLU A 1 90 ? -1.265 6.815 16.214 1.00 91.56 90 GLU A O 1
ATOM 697 N N . LYS A 1 91 ? 0.604 8.036 15.976 1.00 89.88 91 LYS A N 1
ATOM 698 C CA . LYS A 1 91 ? -0.086 9.285 15.603 1.00 89.88 91 LYS A CA 1
ATOM 699 C C . LYS A 1 91 ? -0.987 9.087 14.382 1.00 89.88 91 LYS A C 1
ATOM 701 O O . LYS A 1 91 ? -2.115 9.575 14.363 1.00 89.88 91 LYS A O 1
ATOM 706 N N . ARG A 1 92 ? -0.512 8.359 13.372 1.00 86.38 92 ARG A N 1
ATOM 707 C CA . ARG A 1 92 ? -1.258 8.109 12.133 1.00 86.38 92 ARG A CA 1
ATOM 708 C C . ARG A 1 92 ? -2.400 7.129 12.335 1.00 86.38 92 ARG A C 1
ATOM 710 O O . ARG A 1 92 ? -3.472 7.352 11.782 1.00 86.38 92 ARG A O 1
ATOM 717 N N . PHE A 1 93 ? -2.222 6.111 13.177 1.00 87.94 93 PHE A N 1
ATOM 718 C CA . PHE A 1 93 ? -3.324 5.222 13.548 1.00 87.94 93 PHE A CA 1
ATOM 719 C C . PHE A 1 93 ? -4.455 5.991 14.237 1.00 87.94 93 PHE A C 1
ATOM 721 O O . PHE A 1 93 ? -5.615 5.839 13.858 1.00 87.94 93 PHE A O 1
ATOM 728 N N . LYS A 1 94 ? -4.119 6.917 15.146 1.00 89.56 94 LYS A N 1
ATOM 729 C CA . LYS A 1 94 ? -5.103 7.812 15.783 1.00 89.56 94 LYS A CA 1
ATOM 730 C C . LYS A 1 94 ? -5.818 8.725 14.781 1.00 89.56 94 LYS A C 1
ATOM 732 O O . LYS A 1 94 ? -7.006 8.993 14.935 1.00 89.56 94 LYS A O 1
ATOM 737 N N . MET A 1 95 ? -5.117 9.193 13.746 1.00 86.19 95 MET A N 1
ATOM 738 C CA . MET A 1 95 ? -5.696 10.017 12.673 1.00 86.19 95 MET A CA 1
ATOM 739 C C . MET A 1 95 ? -6.542 9.213 11.674 1.00 86.19 95 MET A C 1
ATOM 741 O O . MET A 1 95 ? -7.344 9.799 10.947 1.00 86.19 95 MET A O 1
ATOM 745 N N . ALA A 1 96 ? -6.398 7.886 11.644 1.00 87.12 96 ALA A N 1
ATOM 746 C CA . ALA A 1 96 ? -7.065 6.994 10.702 1.00 87.12 96 ALA A CA 1
ATOM 747 C C . ALA A 1 96 ? -8.026 6.012 11.411 1.00 87.12 96 ALA A C 1
ATOM 749 O O . ALA A 1 96 ? -7.876 4.798 11.278 1.00 87.12 96 ALA A O 1
ATOM 750 N N . PRO A 1 97 ? -9.085 6.487 12.098 1.00 85.81 97 PRO A N 1
ATOM 751 C CA . PRO A 1 97 ? -9.979 5.630 12.894 1.00 85.81 97 PRO A CA 1
ATOM 752 C C . PRO A 1 97 ? -10.775 4.608 12.061 1.00 85.81 97 PRO A C 1
ATOM 754 O O . PRO A 1 97 ? -11.346 3.655 12.595 1.00 85.81 97 PRO A O 1
ATOM 757 N N . LYS A 1 98 ? -10.842 4.808 10.738 1.00 86.75 98 LYS A N 1
ATOM 758 C CA . LYS A 1 98 ? -11.489 3.897 9.783 1.00 86.75 98 LYS A CA 1
ATOM 759 C C . LYS A 1 98 ? -10.532 2.856 9.197 1.00 86.75 98 LYS A C 1
ATOM 761 O O . LYS A 1 98 ? -10.978 2.008 8.430 1.00 86.75 98 LYS A O 1
ATOM 766 N N . LEU A 1 99 ? -9.240 2.918 9.515 1.00 87.50 99 LEU A N 1
ATOM 767 C CA . LEU A 1 99 ? -8.267 1.956 9.022 1.00 87.50 99 LEU A CA 1
ATOM 768 C C . LEU A 1 99 ? -8.558 0.570 9.602 1.00 87.50 99 LEU A C 1
ATOM 770 O O . LEU A 1 99 ? -8.923 0.434 10.773 1.00 87.50 99 LEU A O 1
ATOM 774 N N . LYS A 1 100 ? -8.437 -0.454 8.756 1.00 89.12 100 LYS A N 1
ATOM 775 C CA . LYS A 1 100 ? -8.662 -1.856 9.136 1.00 89.12 100 LYS A CA 1
ATOM 776 C C . LYS A 1 100 ? -7.572 -2.791 8.643 1.00 89.12 100 LYS A C 1
ATOM 778 O O . LYS A 1 100 ? -7.386 -3.840 9.248 1.00 89.12 100 LYS A O 1
ATOM 783 N N . LEU A 1 101 ? -6.847 -2.412 7.591 1.00 90.44 101 LEU A N 1
ATOM 784 C CA . LEU A 1 101 ? -5.851 -3.266 6.970 1.00 90.44 101 LEU A CA 1
ATOM 785 C C . LEU A 1 101 ? -4.661 -2.446 6.451 1.00 90.44 101 LEU A C 1
ATOM 787 O O . LEU A 1 101 ? -4.821 -1.521 5.658 1.00 90.44 101 LEU A O 1
ATOM 791 N N . CYS A 1 102 ? -3.459 -2.819 6.871 1.00 90.12 102 CYS A N 1
ATOM 792 C CA . CYS A 1 102 ? -2.192 -2.370 6.305 1.00 90.12 102 CYS A CA 1
ATOM 793 C C . CYS A 1 102 ? -1.558 -3.540 5.554 1.00 90.12 102 CYS A C 1
ATOM 795 O O . CYS A 1 102 ? -1.417 -4.625 6.117 1.00 90.12 102 CYS A O 1
ATOM 797 N N . ILE A 1 103 ? -1.178 -3.319 4.296 1.00 89.69 103 ILE A N 1
ATOM 798 C CA . ILE A 1 103 ? -0.528 -4.321 3.453 1.00 89.69 103 ILE A CA 1
ATOM 799 C C . ILE A 1 103 ? 0.843 -3.803 3.025 1.00 89.69 103 ILE A C 1
ATOM 801 O O . ILE A 1 103 ? 0.966 -2.767 2.373 1.00 89.69 103 ILE A O 1
ATOM 805 N N . THR A 1 104 ? 1.878 -4.575 3.319 1.00 88.19 104 THR A N 1
ATOM 806 C CA . THR A 1 104 ? 3.206 -4.389 2.738 1.00 88.19 104 THR A CA 1
ATOM 807 C C . THR A 1 104 ? 3.252 -5.076 1.376 1.00 88.19 104 THR A C 1
ATOM 809 O O . THR A 1 104 ? 3.097 -6.297 1.283 1.00 88.19 104 THR A O 1
ATOM 812 N N . ALA A 1 105 ? 3.502 -4.317 0.308 1.00 86.44 105 ALA A N 1
ATOM 813 C CA . ALA A 1 105 ? 3.719 -4.875 -1.027 1.00 86.44 105 ALA A CA 1
ATOM 814 C C . ALA A 1 105 ? 5.193 -5.295 -1.186 1.00 86.44 105 ALA A C 1
ATOM 816 O O . ALA A 1 105 ? 5.985 -4.634 -1.857 1.00 86.44 105 ALA A O 1
ATOM 817 N N . GLY A 1 106 ? 5.571 -6.377 -0.508 1.00 85.06 106 GLY A N 1
ATOM 818 C CA . GLY A 1 106 ? 6.949 -6.839 -0.380 1.00 85.06 106 GLY A CA 1
ATOM 819 C C . GLY A 1 106 ? 7.148 -7.625 0.914 1.00 85.06 106 GLY A C 1
ATOM 820 O O . GLY A 1 106 ? 6.211 -8.238 1.417 1.00 85.06 106 GLY A O 1
ATOM 821 N N . ILE A 1 107 ? 8.371 -7.595 1.446 1.00 84.50 107 ILE A N 1
ATOM 822 C CA . ILE A 1 107 ? 8.755 -8.291 2.682 1.00 84.50 107 ILE A CA 1
ATOM 823 C C . ILE A 1 107 ? 9.204 -7.267 3.719 1.00 84.50 107 ILE A C 1
ATOM 825 O O . ILE A 1 107 ? 9.978 -6.364 3.391 1.00 84.50 107 ILE A O 1
ATOM 829 N N . GLY A 1 108 ? 8.782 -7.476 4.966 1.00 84.62 108 GLY A N 1
ATOM 830 C CA . GLY A 1 108 ? 9.154 -6.650 6.103 1.00 84.62 108 GLY A CA 1
ATOM 831 C C . GLY A 1 108 ? 8.133 -5.548 6.322 1.00 84.62 108 GLY A C 1
ATOM 832 O O . GLY A 1 108 ? 7.826 -4.793 5.408 1.00 84.62 108 GLY A O 1
ATOM 833 N N . SER A 1 109 ? 7.622 -5.462 7.549 1.00 86.88 109 SER A N 1
ATOM 834 C CA . SER A 1 109 ? 6.619 -4.474 7.971 1.00 86.88 109 SER A CA 1
ATOM 835 C C . SER A 1 109 ? 7.167 -3.516 9.047 1.00 86.88 109 SER A C 1
ATOM 837 O O . SER A 1 109 ? 6.423 -3.004 9.875 1.00 86.88 109 SER A O 1
ATOM 839 N N . ASP A 1 110 ? 8.490 -3.295 9.068 1.00 87.56 110 ASP A N 1
ATOM 840 C CA . ASP A 1 110 ? 9.218 -2.531 10.100 1.00 87.56 110 ASP A CA 1
ATOM 841 C C . ASP A 1 110 ? 8.887 -1.032 10.142 1.00 87.56 110 ASP A C 1
ATOM 843 O O . ASP A 1 110 ? 9.201 -0.346 11.110 1.00 87.56 110 ASP A O 1
ATOM 847 N N . HIS A 1 111 ? 8.242 -0.509 9.105 1.00 85.00 111 HIS A N 1
ATOM 848 C CA . HIS A 1 111 ? 7.770 0.874 9.036 1.00 85.00 111 HIS A CA 1
ATOM 849 C C . HIS A 1 111 ? 6.337 1.025 9.583 1.00 85.00 111 HIS A C 1
ATOM 851 O O . HIS A 1 111 ? 5.779 2.122 9.524 1.00 85.00 11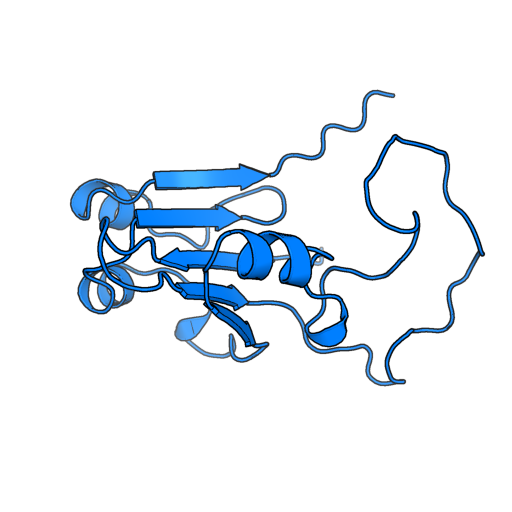1 HIS A O 1
ATOM 857 N N . VAL A 1 112 ? 5.718 -0.058 10.069 1.00 89.94 112 VAL A N 1
ATOM 858 C CA . VAL A 1 112 ? 4.436 -0.040 10.776 1.00 89.94 112 VAL A CA 1
ATOM 859 C C . VAL A 1 112 ? 4.694 -0.212 12.265 1.00 89.94 112 VAL A C 1
ATOM 861 O O . VAL A 1 112 ? 5.338 -1.166 12.693 1.00 89.94 112 VAL A O 1
ATOM 864 N N . ASP A 1 113 ? 4.136 0.685 13.067 1.00 92.56 113 ASP A N 1
ATOM 865 C CA . ASP A 1 113 ? 4.045 0.504 14.509 1.00 92.56 113 ASP A CA 1
ATOM 866 C C . ASP A 1 113 ? 3.049 -0.630 14.813 1.00 92.56 113 ASP A C 1
ATOM 868 O O . ASP A 1 113 ? 1.829 -0.441 14.798 1.00 92.56 113 ASP A O 1
ATOM 872 N N . LEU A 1 114 ? 3.575 -1.844 15.005 1.00 93.81 114 LEU A N 1
ATOM 873 C CA . LEU A 1 114 ? 2.769 -3.054 15.198 1.00 93.81 114 LEU A CA 1
ATOM 874 C C . LEU A 1 114 ? 1.974 -3.025 16.506 1.00 93.81 114 LEU A C 1
ATOM 876 O O . LEU A 1 114 ? 0.883 -3.594 16.571 1.00 93.81 114 LEU A O 1
ATOM 880 N N . GLU A 1 115 ? 2.495 -2.355 17.534 1.00 96.12 115 GLU A N 1
ATOM 881 C CA . GLU A 1 115 ? 1.788 -2.202 18.801 1.00 96.12 115 GLU A CA 1
ATOM 882 C C . GLU A 1 115 ? 0.595 -1.262 18.624 1.00 96.12 115 GLU A C 1
ATOM 884 O O . GLU A 1 115 ? -0.534 -1.627 18.965 1.00 96.12 115 GLU A O 1
ATOM 889 N N . ALA A 1 116 ? 0.800 -0.103 17.995 1.00 94.56 116 ALA A N 1
ATOM 890 C CA . ALA A 1 116 ? -0.294 0.804 17.677 1.00 94.56 116 ALA A CA 1
ATOM 891 C C . ALA A 1 116 ? -1.327 0.157 16.739 1.00 94.56 116 ALA A C 1
ATOM 893 O O . ALA A 1 116 ? -2.529 0.356 16.927 1.00 94.56 116 ALA A O 1
ATOM 894 N N . ALA A 1 117 ? -0.898 -0.650 15.763 1.00 93.94 117 ALA A N 1
ATOM 895 C CA . ALA A 1 117 ? -1.807 -1.397 14.896 1.00 93.94 117 ALA A CA 1
ATOM 896 C C . ALA A 1 117 ? -2.709 -2.345 15.705 1.00 93.94 117 ALA A C 1
ATOM 898 O O . ALA A 1 117 ? -3.932 -2.321 15.542 1.00 93.94 117 ALA A O 1
ATOM 899 N N . ALA A 1 118 ? -2.121 -3.122 16.622 1.00 95.94 118 ALA A N 1
ATOM 900 C CA . ALA A 1 118 ? -2.856 -4.027 17.502 1.00 95.94 118 ALA A CA 1
ATOM 901 C C . ALA A 1 118 ? -3.833 -3.269 18.415 1.00 95.94 118 ALA A C 1
ATOM 903 O O . ALA A 1 118 ? -5.007 -3.631 18.500 1.00 95.94 118 ALA A O 1
ATOM 904 N N . GLN A 1 119 ? -3.387 -2.170 19.031 1.00 96.56 119 GLN A N 1
ATOM 905 C CA . GLN A 1 119 ? -4.223 -1.315 19.882 1.00 96.56 119 GLN A CA 1
ATOM 906 C C . GLN A 1 119 ? -5.408 -0.692 19.120 1.00 96.56 119 GLN A C 1
ATOM 908 O O . GLN A 1 119 ? -6.471 -0.481 19.701 1.00 96.56 119 GLN A O 1
ATOM 913 N N . ASN A 1 120 ? -5.2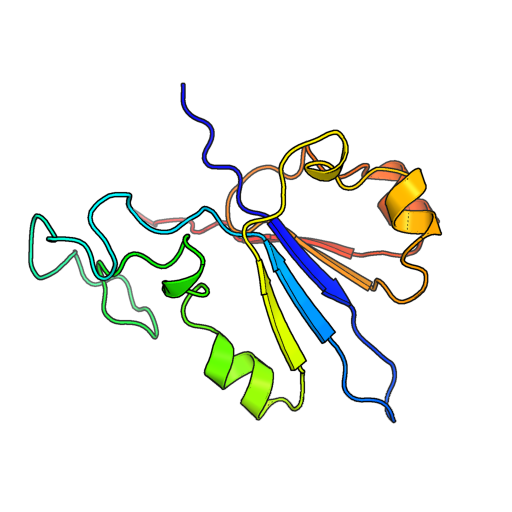55 -0.428 17.817 1.00 92.44 120 ASN A N 1
ATOM 914 C CA . ASN A 1 120 ? -6.304 0.129 16.954 1.00 92.44 120 ASN A CA 1
ATOM 915 C C . ASN A 1 120 ?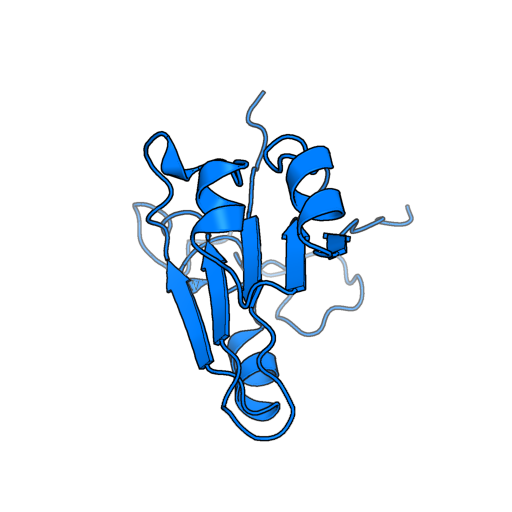 -7.114 -0.942 16.195 1.00 92.44 120 ASN A C 1
ATOM 917 O O . ASN A 1 120 ? -7.960 -0.600 15.364 1.00 92.44 120 ASN A O 1
ATOM 921 N N . ASN A 1 121 ? -6.894 -2.230 16.488 1.00 94.81 121 ASN A N 1
ATOM 922 C CA . ASN A 1 121 ? -7.544 -3.364 15.830 1.00 94.81 121 ASN A CA 1
ATOM 923 C C . ASN A 1 121 ? -7.397 -3.324 14.293 1.00 94.81 121 ASN A C 1
ATOM 925 O O . ASN A 1 121 ? -8.367 -3.489 13.546 1.00 94.81 121 ASN A O 1
ATOM 929 N N . VAL A 1 122 ? -6.176 -3.037 13.834 1.00 92.00 122 VAL A N 1
ATOM 930 C CA . VAL A 1 122 ? -5.785 -3.017 12.422 1.00 92.00 122 VAL A CA 1
ATOM 931 C C . VAL A 1 122 ? -4.986 -4.274 12.102 1.00 92.00 122 VAL A C 1
ATOM 933 O O . VAL A 1 122 ? -3.997 -4.582 12.764 1.00 92.00 122 VAL A O 1
ATOM 936 N N . THR A 1 123 ? -5.385 -4.991 11.054 1.00 93.19 123 THR A N 1
ATOM 937 C CA . THR A 1 123 ? -4.611 -6.117 10.527 1.00 93.19 123 THR A CA 1
ATOM 938 C C . THR A 1 123 ? -3.384 -5.604 9.781 1.00 93.19 123 THR A C 1
ATOM 940 O O . THR A 1 123 ? -3.503 -4.721 8.934 1.00 93.19 123 THR A O 1
ATOM 943 N N . VAL A 1 124 ? -2.216 -6.186 10.053 1.00 92.31 124 VAL A N 1
ATOM 944 C CA . VAL A 1 124 ? -0.991 -5.969 9.273 1.00 92.31 124 VAL A CA 1
ATOM 945 C C . VAL A 1 124 ? -0.670 -7.260 8.531 1.00 92.31 124 VAL A C 1
ATOM 947 O O . VAL A 1 124 ? -0.605 -8.324 9.144 1.00 92.31 124 VAL A O 1
ATOM 950 N N . ALA A 1 125 ? -0.508 -7.169 7.216 1.00 89.69 125 ALA A N 1
ATOM 951 C CA . ALA A 1 125 ? -0.167 -8.290 6.352 1.00 89.69 125 ALA A CA 1
ATOM 952 C C . ALA A 1 125 ? 0.971 -7.904 5.404 1.00 89.69 125 ALA A C 1
ATOM 954 O O . ALA A 1 125 ? 1.124 -6.742 5.038 1.00 89.69 125 ALA A O 1
ATOM 955 N N . GLU A 1 126 ? 1.738 -8.891 4.959 1.00 86.25 126 GLU A N 1
ATOM 956 C CA . GLU A 1 126 ? 2.766 -8.716 3.937 1.00 86.25 126 GLU A CA 1
ATOM 957 C C . GLU A 1 126 ? 2.548 -9.695 2.787 1.00 86.25 126 GLU A C 1
ATOM 959 O O . GLU A 1 126 ? 2.125 -10.837 2.981 1.00 86.25 126 GLU A O 1
ATOM 964 N N . LEU A 1 127 ? 2.812 -9.232 1.567 1.00 80.12 127 LEU A N 1
ATOM 965 C CA . LEU A 1 127 ? 2.707 -10.047 0.365 1.00 80.12 127 LEU A CA 1
ATOM 966 C C . LEU A 1 127 ? 4.081 -10.614 0.010 1.00 80.12 127 LEU A C 1
ATOM 968 O O . LEU A 1 127 ? 4.825 -10.066 -0.804 1.00 80.12 127 LEU A O 1
ATOM 972 N N . LEU A 1 128 ? 4.390 -11.765 0.599 1.00 65.50 128 LEU A N 1
ATOM 973 C CA . LEU A 1 128 ? 5.529 -12.579 0.197 1.00 65.50 128 LEU A CA 1
ATOM 974 C C . LEU A 1 128 ? 5.255 -13.216 -1.167 1.00 65.50 128 LEU A C 1
ATOM 976 O O . LEU A 1 128 ? 4.460 -14.149 -1.290 1.00 65.50 128 LEU A O 1
ATOM 980 N N . LYS A 1 129 ? 5.981 -12.780 -2.198 1.00 58.16 129 LYS A N 1
ATOM 981 C CA . LYS A 1 129 ? 6.151 -13.606 -3.394 1.00 58.16 129 LYS A CA 1
ATOM 982 C C . LYS A 1 129 ? 7.246 -14.633 -3.118 1.00 58.16 129 LYS A C 1
ATOM 984 O O . LYS A 1 129 ? 8.421 -14.372 -3.364 1.00 58.16 129 LYS A O 1
ATOM 989 N N . VAL A 1 130 ? 6.862 -15.803 -2.607 1.00 46.97 130 VAL A N 1
ATOM 990 C CA . VAL A 1 130 ? 7.754 -16.969 -2.589 1.00 46.97 130 VAL A CA 1
ATOM 991 C C . VAL A 1 130 ? 7.880 -17.457 -4.028 1.00 46.97 130 VAL A C 1
ATOM 993 O O . VAL A 1 130 ? 6.942 -18.015 -4.593 1.00 46.97 130 VAL A O 1
ATOM 996 N N . VAL A 1 131 ? 9.026 -17.201 -4.652 1.00 49.81 131 VAL A N 1
ATOM 997 C CA . VAL A 1 131 ? 9.377 -17.857 -5.912 1.00 49.81 131 VAL A CA 1
ATOM 998 C C . VAL A 1 131 ? 9.901 -19.236 -5.531 1.00 49.81 131 VAL A C 1
ATOM 1000 O O . VAL A 1 131 ? 10.999 -19.349 -4.991 1.00 49.81 131 VAL A O 1
ATOM 1003 N N . GLY A 1 132 ? 9.084 -20.268 -5.744 1.00 41.84 132 GLY A N 1
ATOM 1004 C CA . GLY A 1 132 ? 9.562 -21.647 -5.723 1.00 41.84 132 GLY A CA 1
ATOM 1005 C C . GLY A 1 132 ? 10.547 -21.825 -6.872 1.00 41.84 132 GLY A C 1
ATOM 1006 O O . GLY A 1 132 ? 10.152 -21.725 -8.033 1.00 41.84 132 GLY A O 1
ATOM 1007 N N . ILE A 1 133 ? 11.821 -21.985 -6.527 1.00 43.34 133 ILE A N 1
ATOM 1008 C CA . ILE A 1 133 ? 12.869 -22.508 -7.411 1.00 43.34 133 ILE A CA 1
ATOM 1009 C C . ILE A 1 133 ? 12.780 -24.029 -7.43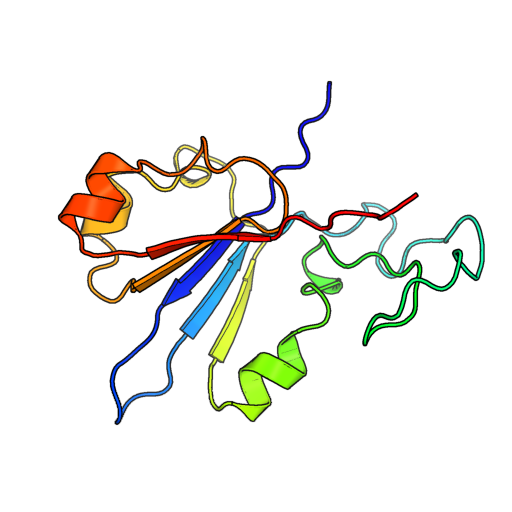8 1.00 43.34 133 ILE A C 1
ATOM 1011 O O . ILE A 1 133 ? 12.518 -24.608 -6.359 1.00 43.34 133 ILE A O 1
#

InterPro domains:
  IPR006139 D-isomer specific 2-hydroxyacid dehydrogenase, catalytic domain [PF00389] (72-126)